Protein AF-A0A662G724-F1 (afdb_monomer)

Solvent-accessible surface area (backbone atoms only — not comparable to full-atom values): 5699 Å² total; per-resid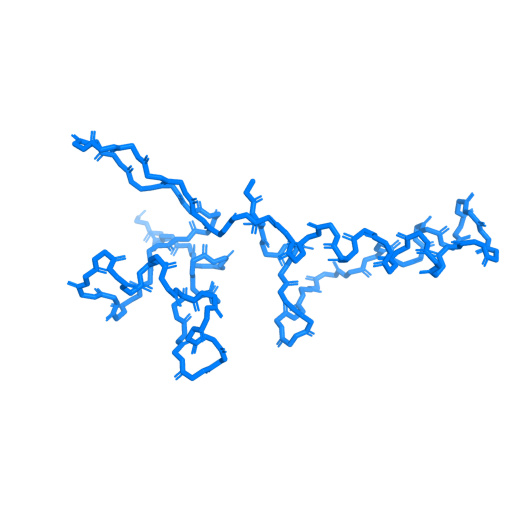ue (Å²): 113,31,37,42,92,45,42,58,90,91,50,76,59,83,90,70,60,61,65,60,54,33,35,77,72,49,46,92,51,20,63,62,52,51,53,53,50,49,58,52,35,77,70,40,47,63,61,47,77,45,88,98,75,52,77,48,53,58,37,25,79,39,89,81,61,86,49,71,62,48,63,77,41,13,70,82,41,45,86,83,41,66,40,40,60,27,23,29,64,29,73,80,80,90,130

Structure (mmCIF, N/CA/C/O backbone):
data_AF-A0A662G724-F1
#
_entry.id   AF-A0A662G724-F1
#
loop_
_atom_site.group_PDB
_atom_site.id
_atom_site.type_symbol
_atom_site.label_atom_id
_atom_site.label_alt_id
_atom_site.label_comp_id
_atom_site.label_asym_id
_atom_site.label_entity_id
_atom_site.label_seq_id
_atom_site.pdbx_PDB_ins_code
_atom_site.Cartn_x
_atom_site.Cartn_y
_atom_site.Cartn_z
_atom_site.occupancy
_atom_site.B_iso_or_equiv
_atom_site.auth_seq_id
_atom_site.auth_comp_id
_atom_site.auth_asym_id
_atom_site.auth_atom_id
_atom_site.pdbx_PDB_model_num
ATOM 1 N N . MET A 1 1 ? 5.930 -8.781 4.015 1.00 91.25 1 MET A N 1
ATOM 2 C CA . MET A 1 1 ? 4.628 -8.085 4.085 1.00 91.25 1 MET A CA 1
ATOM 3 C C . MET A 1 1 ? 4.731 -6.819 3.261 1.00 91.25 1 MET A C 1
ATOM 5 O O . MET A 1 1 ? 5.851 -6.359 3.072 1.00 91.25 1 MET A O 1
ATOM 9 N N . ARG A 1 2 ? 3.614 -6.318 2.741 1.00 95.25 2 ARG A N 1
ATOM 10 C CA . ARG A 1 2 ? 3.538 -5.096 1.935 1.00 95.25 2 ARG A CA 1
ATOM 11 C C . ARG A 1 2 ? 3.766 -3.870 2.827 1.00 95.25 2 ARG A C 1
ATOM 13 O O . ARG A 1 2 ? 3.140 -3.790 3.882 1.00 95.25 2 ARG A O 1
ATOM 20 N N . GLY A 1 3 ? 4.667 -2.971 2.433 1.00 96.56 3 GLY A N 1
ATOM 21 C CA . GLY A 1 3 ? 4.824 -1.650 3.045 1.00 96.56 3 GLY A CA 1
ATOM 22 C C . GLY A 1 3 ? 4.152 -0.552 2.227 1.00 96.56 3 GLY A C 1
ATOM 23 O O . GLY A 1 3 ? 3.602 -0.819 1.156 1.00 96.56 3 GLY A O 1
ATOM 24 N N . ASN A 1 4 ? 4.196 0.693 2.705 1.00 96.56 4 ASN A N 1
ATOM 25 C CA . ASN A 1 4 ? 3.701 1.843 1.937 1.00 96.56 4 ASN A CA 1
ATOM 26 C C . ASN A 1 4 ? 4.498 2.075 0.642 1.00 96.56 4 ASN A C 1
ATOM 28 O O . ASN A 1 4 ? 3.916 2.458 -0.370 1.00 96.56 4 ASN A O 1
ATOM 32 N N . HIS A 1 5 ? 5.799 1.770 0.641 1.00 95.94 5 HIS A N 1
ATOM 33 C CA . HIS A 1 5 ? 6.653 1.823 -0.552 1.00 95.94 5 HIS A CA 1
ATOM 34 C C . HIS A 1 5 ? 6.346 0.719 -1.589 1.00 95.94 5 HIS A C 1
ATOM 36 O O . HIS A 1 5 ? 6.771 0.796 -2.740 1.00 95.94 5 HIS A O 1
ATOM 42 N N . GLU A 1 6 ? 5.567 -0.294 -1.213 1.00 96.00 6 GLU A N 1
ATOM 43 C CA . GLU A 1 6 ? 5.089 -1.365 -2.094 1.00 96.00 6 GLU A CA 1
ATOM 44 C C . GLU A 1 6 ? 3.565 -1.301 -2.291 1.00 96.00 6 GLU A C 1
ATOM 46 O O . GLU A 1 6 ? 2.952 -2.278 -2.726 1.00 96.00 6 GLU A O 1
ATOM 51 N N . GLY A 1 7 ? 2.935 -0.173 -1.941 1.00 91.75 7 GLY A N 1
ATOM 52 C CA . GLY A 1 7 ? 1.486 0.033 -1.958 1.00 91.75 7 GLY A CA 1
ATOM 53 C C . GLY A 1 7 ? 0.828 -0.133 -3.339 1.00 91.75 7 GLY A C 1
ATOM 54 O O . GLY A 1 7 ? 1.511 -0.252 -4.363 1.00 91.75 7 GLY A O 1
ATOM 55 N N . PRO A 1 8 ? -0.514 -0.194 -3.391 1.00 92.69 8 PRO A N 1
ATOM 56 C CA . PRO A 1 8 ? -1.240 -0.270 -4.654 1.00 92.69 8 PRO A CA 1
ATOM 57 C C . PRO A 1 8 ? -1.030 1.003 -5.487 1.00 92.69 8 PRO A C 1
ATOM 59 O O . PRO A 1 8 ? -0.654 2.057 -4.977 1.00 92.69 8 PRO A O 1
ATOM 62 N N . ARG A 1 9 ? -1.255 0.912 -6.804 1.00 90.56 9 ARG A N 1
ATOM 63 C CA . ARG A 1 9 ? -0.917 1.994 -7.754 1.00 90.56 9 ARG A CA 1
ATOM 64 C C . ARG A 1 9 ? -1.662 3.306 -7.495 1.00 90.56 9 ARG A C 1
ATOM 66 O O . ARG A 1 9 ? -1.190 4.355 -7.919 1.00 90.56 9 ARG A O 1
ATOM 73 N N . ASP A 1 10 ? -2.814 3.238 -6.842 1.00 94.00 10 ASP A N 1
ATOM 74 C CA . ASP A 1 10 ? -3.645 4.375 -6.451 1.00 94.00 10 ASP A CA 1
ATOM 75 C C . ASP A 1 10 ? -3.292 4.947 -5.063 1.00 94.00 10 ASP A C 1
ATOM 77 O O . ASP A 1 10 ? -3.832 5.983 -4.683 1.00 94.00 10 ASP A O 1
ATOM 81 N N . LEU A 1 11 ? -2.339 4.334 -4.348 1.00 91.56 11 LEU A N 1
ATOM 82 C CA . LEU A 1 11 ? -1.717 4.850 -3.124 1.00 91.56 11 LEU A CA 1
ATOM 83 C C . LEU A 1 11 ? -0.207 5.073 -3.336 1.00 91.56 11 LEU A C 1
ATOM 85 O O . LEU A 1 11 ? 0.616 4.357 -2.758 1.00 91.56 11 LEU A O 1
ATOM 89 N N . PRO A 1 12 ? 0.189 6.045 -4.182 1.00 89.19 12 PRO A N 1
ATOM 90 C CA . PRO A 1 12 ? 1.595 6.320 -4.429 1.00 89.19 12 PRO A CA 1
ATOM 91 C C . PRO A 1 12 ? 2.273 6.893 -3.180 1.00 89.19 12 PRO A C 1
ATOM 93 O O . PRO A 1 12 ? 1.673 7.637 -2.405 1.00 89.19 12 PRO A O 1
ATOM 96 N N . PHE A 1 13 ? 3.560 6.600 -3.033 1.00 91.50 13 PHE A N 1
ATOM 97 C CA . PHE A 1 13 ? 4.430 7.234 -2.050 1.00 91.50 13 PHE A CA 1
ATOM 98 C C . PHE A 1 13 ? 5.398 8.185 -2.750 1.00 91.50 13 PHE A C 1
ATOM 100 O O . PHE A 1 13 ? 5.715 8.011 -3.929 1.00 91.50 13 PHE A O 1
ATOM 107 N N . TYR A 1 14 ? 5.893 9.177 -2.013 1.00 89.56 14 TYR A N 1
ATOM 108 C CA . TYR A 1 14 ? 6.890 10.110 -2.520 1.00 89.56 14 TYR A CA 1
ATOM 109 C C . TYR A 1 14 ? 7.975 10.390 -1.476 1.00 89.56 14 TYR A C 1
ATOM 111 O O . TYR A 1 14 ? 7.647 10.537 -0.298 1.00 89.56 14 TYR A O 1
ATOM 119 N N . PRO A 1 15 ? 9.245 10.520 -1.904 1.00 92.06 15 PRO A N 1
ATOM 120 C CA . PRO A 1 15 ? 9.730 10.374 -3.284 1.00 92.06 15 PRO A CA 1
ATOM 121 C C . PRO A 1 15 ? 9.776 8.907 -3.756 1.00 92.06 15 PRO A C 1
ATOM 123 O O . PRO A 1 15 ? 10.062 8.001 -2.976 1.00 92.06 15 PRO A O 1
ATOM 126 N N . TRP A 1 16 ? 9.515 8.678 -5.048 1.00 92.50 16 TRP A N 1
ATOM 127 C CA . TRP A 1 16 ? 9.578 7.356 -5.682 1.00 92.50 16 TRP A CA 1
ATOM 128 C C . TRP A 1 16 ? 10.677 7.311 -6.748 1.00 92.50 16 TRP A C 1
ATOM 130 O O . TRP A 1 16 ? 10.414 7.352 -7.947 1.00 92.50 16 TRP A O 1
ATOM 140 N N . ASP A 1 17 ? 11.927 7.222 -6.295 1.00 95.38 17 ASP A N 1
ATOM 141 C CA . ASP A 1 17 ? 13.108 7.274 -7.172 1.00 95.38 17 ASP A CA 1
ATOM 142 C C . ASP A 1 17 ? 13.424 5.937 -7.862 1.00 95.38 17 ASP A C 1
ATOM 144 O O . ASP A 1 17 ? 14.294 5.867 -8.733 1.00 95.38 17 ASP A O 1
ATOM 148 N N . LEU A 1 18 ? 12.727 4.861 -7.486 1.00 94.88 18 LEU A N 1
ATOM 149 C CA . LEU A 1 18 ? 12.991 3.506 -7.973 1.00 94.88 18 LEU A CA 1
ATOM 150 C C . LEU A 1 18 ? 12.982 3.379 -9.510 1.00 94.88 18 LEU A C 1
ATOM 152 O O . LEU A 1 18 ? 13.875 2.708 -10.027 1.00 94.88 18 LEU A O 1
ATOM 156 N N . PRO A 1 19 ? 12.062 4.021 -10.266 1.00 95.06 19 PRO A N 1
ATOM 157 C CA . PRO A 1 19 ? 12.102 3.985 -11.728 1.00 95.06 19 PRO A CA 1
ATOM 158 C C . PRO A 1 19 ? 13.409 4.548 -12.280 1.00 95.06 19 PRO A C 1
ATOM 160 O O . PRO A 1 19 ? 14.058 3.901 -13.095 1.00 95.06 19 PRO A O 1
ATOM 163 N N . TRP A 1 20 ? 13.852 5.694 -11.758 1.00 96.69 20 TRP A N 1
ATOM 164 C CA . TRP A 1 20 ? 15.099 6.342 -12.167 1.00 96.69 20 TRP A CA 1
ATOM 165 C C . TRP A 1 20 ? 16.322 5.481 -11.834 1.00 96.69 20 TRP A C 1
ATOM 167 O O . TRP A 1 20 ? 17.244 5.344 -12.638 1.00 96.69 20 TRP A O 1
ATOM 177 N N . GLN A 1 21 ? 16.322 4.847 -10.658 1.00 96.75 21 GLN A N 1
ATOM 178 C CA . GLN A 1 21 ? 17.375 3.911 -10.259 1.00 96.75 21 GLN A CA 1
ATOM 179 C C . GLN A 1 21 ? 17.413 2.671 -11.164 1.00 96.75 21 GLN A C 1
ATOM 181 O O . GLN A 1 21 ? 18.494 2.165 -11.478 1.00 96.75 21 GLN A O 1
ATOM 186 N N . PHE A 1 22 ? 16.251 2.175 -11.595 1.00 97.62 22 PHE A N 1
ATOM 187 C CA . PHE A 1 22 ? 16.159 1.035 -12.503 1.00 97.62 22 PHE A CA 1
ATOM 188 C C . PHE A 1 22 ? 16.600 1.406 -13.914 1.00 97.62 22 PHE A C 1
ATOM 190 O O . PHE A 1 22 ? 17.379 0.660 -14.500 1.00 97.62 22 PHE A O 1
ATOM 197 N N . GLU A 1 23 ? 16.188 2.561 -14.434 1.00 98.12 23 GLU A N 1
ATOM 198 C CA . GLU A 1 23 ? 16.657 3.081 -15.722 1.00 98.12 23 GLU A CA 1
ATOM 199 C C . GLU A 1 23 ? 18.181 3.223 -15.740 1.00 98.12 23 GLU A C 1
ATOM 201 O O . GLU A 1 23 ? 18.840 2.703 -16.643 1.00 98.12 23 GLU A O 1
ATOM 206 N N . ALA A 1 24 ? 18.762 3.827 -14.698 1.00 98.12 24 ALA A N 1
ATOM 207 C CA . ALA A 1 24 ? 20.208 4.003 -14.583 1.00 98.12 24 ALA A CA 1
ATOM 208 C C . ALA A 1 24 ? 20.983 2.672 -14.543 1.00 98.12 24 ALA A C 1
ATOM 210 O O . ALA A 1 24 ? 22.127 2.607 -14.993 1.00 98.12 24 ALA A O 1
ATOM 211 N N . ARG A 1 25 ? 20.380 1.605 -14.002 1.00 98.00 25 ARG A N 1
ATOM 212 C CA . ARG A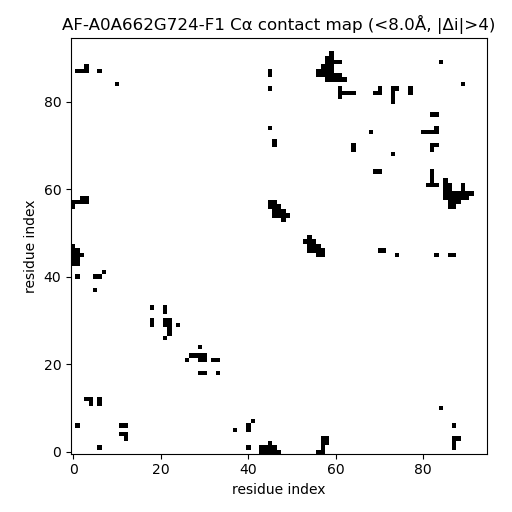 1 25 ? 21.037 0.302 -13.817 1.00 98.00 25 ARG A CA 1
ATOM 213 C C . ARG A 1 25 ? 20.784 -0.691 -14.951 1.00 98.00 25 ARG A C 1
ATOM 215 O O . ARG A 1 25 ? 21.668 -1.490 -15.256 1.00 98.00 25 ARG A O 1
ATOM 222 N N . PHE A 1 26 ? 19.589 -0.683 -15.531 1.00 97.81 26 PHE A N 1
ATOM 223 C CA . PHE A 1 26 ? 19.104 -1.715 -16.453 1.00 97.81 26 PHE A CA 1
ATOM 224 C C . PHE A 1 26 ? 18.758 -1.175 -17.850 1.00 97.81 26 PHE A C 1
ATOM 226 O O . PHE A 1 26 ? 18.481 -1.967 -18.753 1.00 97.81 26 PHE A O 1
ATOM 233 N N . GLY A 1 27 ? 18.797 0.146 -18.059 1.00 97.50 27 GLY A N 1
ATOM 234 C CA . GLY A 1 27 ? 18.529 0.775 -19.352 1.00 97.50 27 GLY A CA 1
ATOM 235 C C . GLY A 1 27 ? 17.165 0.373 -19.914 1.00 97.50 27 GLY A C 1
ATOM 236 O O . GLY A 1 27 ? 16.158 0.431 -19.215 1.00 97.50 27 GLY A O 1
ATOM 237 N N . ALA A 1 28 ? 17.137 -0.095 -21.165 1.00 96.69 28 ALA A N 1
ATOM 238 C CA . ALA A 1 28 ? 15.905 -0.491 -21.855 1.00 96.69 28 ALA A CA 1
ATOM 239 C C . ALA A 1 28 ? 15.107 -1.614 -21.155 1.00 96.69 28 ALA A C 1
ATOM 241 O O . ALA A 1 28 ? 13.917 -1.750 -21.409 1.00 96.69 28 ALA A O 1
ATOM 242 N N . GLY A 1 29 ? 15.733 -2.408 -20.275 1.00 97.56 29 GLY A N 1
ATOM 243 C CA . GLY A 1 29 ? 15.043 -3.454 -19.507 1.00 97.56 29 GLY A CA 1
ATOM 244 C C . GLY A 1 29 ? 14.362 -2.958 -18.225 1.00 97.56 29 GLY A C 1
ATOM 245 O O . GLY A 1 29 ? 13.660 -3.726 -17.572 1.00 97.56 29 GLY A O 1
ATOM 246 N N . ALA A 1 30 ? 14.571 -1.700 -17.832 1.00 98.12 30 ALA A N 1
ATOM 247 C CA . ALA A 1 30 ? 14.114 -1.168 -16.549 1.00 98.12 30 ALA A CA 1
ATOM 248 C C . ALA A 1 30 ? 12.595 -1.255 -16.357 1.00 98.12 30 ALA A C 1
ATOM 250 O O . ALA A 1 30 ? 12.139 -1.656 -15.287 1.00 98.12 30 ALA A O 1
ATOM 251 N N . GLU A 1 31 ? 11.823 -0.915 -17.390 1.00 97.19 31 GLU A N 1
ATOM 252 C CA . GLU A 1 31 ? 10.360 -0.909 -17.337 1.00 97.19 31 GLU A CA 1
ATOM 253 C C . GLU A 1 31 ? 9.792 -2.316 -17.102 1.00 97.19 31 GLU A C 1
ATOM 255 O O . GLU A 1 31 ? 8.949 -2.505 -16.225 1.00 97.19 31 GLU A O 1
ATOM 260 N N . GLU A 1 32 ? 10.303 -3.323 -17.817 1.00 98.12 32 GLU A N 1
ATOM 261 C CA . GLU A 1 32 ? 9.871 -4.716 -17.661 1.00 98.12 32 GLU A CA 1
ATOM 262 C C . GLU A 1 32 ? 10.160 -5.242 -16.248 1.00 98.12 32 GLU A C 1
ATOM 264 O O . GLU A 1 32 ? 9.299 -5.870 -15.624 1.00 98.12 32 GLU A O 1
ATOM 269 N N . ILE A 1 33 ? 11.351 -4.944 -15.718 1.00 98.00 33 ILE A N 1
ATOM 270 C CA . ILE A 1 33 ? 11.752 -5.341 -14.363 1.00 98.00 33 ILE A CA 1
ATOM 271 C C . ILE A 1 33 ? 10.884 -4.627 -13.321 1.00 98.00 33 ILE A C 1
ATOM 273 O O . ILE A 1 33 ? 10.424 -5.261 -12.371 1.00 98.00 33 ILE A O 1
ATOM 277 N N . LEU A 1 34 ? 10.632 -3.326 -13.490 1.00 96.50 34 LEU A N 1
ATOM 278 C CA . LEU A 1 34 ? 9.800 -2.543 -12.577 1.00 96.50 34 LEU A CA 1
ATOM 279 C C . LEU A 1 34 ? 8.359 -3.059 -12.547 1.00 96.50 34 LEU A C 1
ATOM 281 O O . LEU A 1 34 ? 7.747 -3.163 -11.485 1.00 96.50 34 LEU A O 1
ATOM 285 N N . GLU A 1 35 ? 7.817 -3.414 -13.706 1.00 96.56 35 GLU A N 1
ATOM 286 C CA . GLU A 1 35 ? 6.474 -3.965 -13.818 1.00 96.56 35 GLU A CA 1
ATOM 287 C C . GLU A 1 35 ? 6.396 -5.388 -13.234 1.00 96.56 35 GLU A C 1
ATOM 289 O O . GLU A 1 35 ? 5.432 -5.727 -12.545 1.00 96.56 35 GLU A O 1
ATOM 294 N N . ALA A 1 36 ? 7.435 -6.212 -13.408 1.00 97.56 36 ALA A N 1
ATOM 295 C CA . ALA A 1 36 ? 7.540 -7.504 -12.727 1.00 97.56 36 ALA A CA 1
ATOM 296 C C . ALA A 1 36 ? 7.618 -7.355 -11.200 1.00 97.56 36 ALA A C 1
ATOM 298 O O . ALA A 1 36 ? 6.971 -8.111 -10.474 1.00 97.56 36 ALA A O 1
ATOM 299 N N . LEU A 1 37 ? 8.361 -6.359 -10.714 1.00 96.56 37 LEU A N 1
ATOM 300 C CA . LEU A 1 37 ? 8.470 -6.048 -9.294 1.00 96.56 37 LEU A CA 1
ATOM 301 C C . LEU A 1 37 ? 7.129 -5.586 -8.706 1.00 96.56 37 LEU A C 1
ATOM 303 O O . LEU A 1 37 ? 6.749 -6.031 -7.629 1.00 96.56 37 LEU A O 1
ATOM 307 N N . ARG A 1 38 ? 6.364 -4.770 -9.434 1.00 94.88 38 ARG A N 1
ATOM 308 C CA . ARG A 1 38 ? 5.013 -4.365 -9.015 1.00 94.88 38 ARG A CA 1
ATOM 309 C C . ARG A 1 38 ? 4.053 -5.544 -8.908 1.00 94.88 38 ARG A C 1
ATOM 311 O O . ARG A 1 38 ? 3.355 -5.662 -7.909 1.00 94.88 38 ARG A O 1
ATOM 318 N N . ARG A 1 39 ? 4.077 -6.467 -9.876 1.00 96.50 39 ARG A N 1
ATOM 319 C CA . ARG A 1 39 ? 3.297 -7.714 -9.781 1.00 96.50 39 ARG A CA 1
ATOM 320 C C . ARG A 1 39 ? 3.700 -8.564 -8.575 1.00 96.50 39 ARG A C 1
ATOM 322 O O . ARG A 1 39 ? 2.850 -9.223 -7.987 1.00 96.50 39 ARG A O 1
ATOM 329 N N . LEU A 1 40 ? 4.983 -8.558 -8.202 1.00 96.44 40 LEU A N 1
ATOM 330 C CA . LEU A 1 40 ? 5.434 -9.202 -6.969 1.00 96.44 40 LEU A CA 1
ATOM 331 C C . LEU A 1 40 ? 4.830 -8.509 -5.738 1.00 96.44 40 LEU A C 1
ATOM 333 O O . LEU A 1 40 ? 4.338 -9.200 -4.849 1.00 96.44 40 LEU A O 1
ATOM 337 N N . TRP A 1 41 ? 4.821 -7.177 -5.687 1.00 95.81 41 TRP A N 1
ATOM 338 C CA . TRP A 1 41 ? 4.220 -6.421 -4.582 1.00 95.81 41 TRP A CA 1
ATOM 339 C C . TRP A 1 41 ? 2.724 -6.688 -4.417 1.00 95.81 41 TRP A C 1
ATOM 341 O O . TRP A 1 41 ? 2.264 -6.855 -3.290 1.00 95.81 41 TRP A O 1
ATOM 351 N N . ASP A 1 42 ? 1.992 -6.834 -5.522 1.00 93.38 42 ASP A N 1
ATOM 352 C CA . ASP A 1 42 ? 0.567 -7.194 -5.512 1.00 93.38 42 ASP A CA 1
ATOM 353 C C . ASP A 1 42 ? 0.302 -8.596 -4.925 1.00 93.38 42 ASP A C 1
ATOM 355 O O . ASP A 1 42 ? -0.822 -8.907 -4.546 1.00 93.38 42 ASP A O 1
ATOM 359 N N . SER A 1 43 ? 1.331 -9.444 -4.800 1.00 94.75 43 SER A N 1
ATOM 360 C CA . SER A 1 43 ? 1.238 -10.754 -4.136 1.00 94.75 43 SER A CA 1
ATOM 361 C C . SER A 1 43 ? 1.630 -10.738 -2.651 1.00 94.75 43 SER A C 1
ATOM 363 O O . SER A 1 43 ? 1.554 -11.767 -1.976 1.00 94.75 43 SER A O 1
ATOM 365 N N . MET A 1 44 ? 2.082 -9.598 -2.118 1.00 96.19 44 MET A N 1
ATOM 366 C CA . MET A 1 44 ? 2.518 -9.487 -0.727 1.00 96.19 44 MET A CA 1
ATOM 367 C C . MET A 1 44 ? 1.332 -9.254 0.212 1.00 96.19 44 MET A C 1
ATOM 369 O O . MET A 1 44 ? 0.553 -8.326 0.032 1.00 96.19 44 MET A O 1
ATOM 373 N N . TYR A 1 45 ? 1.256 -10.034 1.292 1.00 96.50 45 TYR A N 1
ATOM 374 C CA . TYR A 1 45 ? 0.258 -9.828 2.346 1.00 96.50 45 TYR A CA 1
ATOM 375 C C . TYR A 1 45 ? 0.420 -8.471 3.047 1.00 96.50 45 TYR A C 1
ATOM 377 O O . TYR A 1 45 ? 1.542 -8.090 3.402 1.00 96.50 45 TYR A O 1
ATOM 385 N N . HIS A 1 46 ? -0.697 -7.790 3.312 1.00 96.50 46 HIS A N 1
ATOM 386 C CA . HIS A 1 46 ? -0.776 -6.507 4.030 1.00 96.50 46 HIS A CA 1
ATOM 387 C C . HIS A 1 46 ? -0.748 -6.644 5.560 1.00 96.50 46 HIS A C 1
ATOM 389 O O . HIS A 1 46 ? -0.573 -5.650 6.261 1.00 96.50 46 HIS A O 1
ATOM 395 N N . MET A 1 47 ? -0.886 -7.860 6.094 1.00 96.44 47 MET A N 1
ATOM 396 C CA . MET A 1 47 ? -0.807 -8.126 7.532 1.00 96.44 47 MET A CA 1
ATOM 397 C C . MET A 1 47 ? -0.268 -9.522 7.854 1.00 96.44 47 MET A C 1
ATOM 399 O O . MET A 1 47 ? -0.295 -10.427 7.019 1.00 96.44 47 MET A O 1
ATOM 403 N N . SER A 1 48 ? 0.165 -9.706 9.101 1.00 96.19 48 SER A N 1
ATOM 404 C CA . SER A 1 48 ? 0.445 -11.009 9.709 1.00 96.19 48 SER A CA 1
ATOM 405 C C . SER A 1 48 ? -0.289 -11.122 11.040 1.00 96.19 48 SER A C 1
ATOM 407 O O . SER A 1 48 ? -0.337 -10.168 11.816 1.00 96.19 48 SER A O 1
ATOM 409 N N . LEU A 1 49 ? -0.864 -12.293 11.302 1.00 95.44 49 LEU A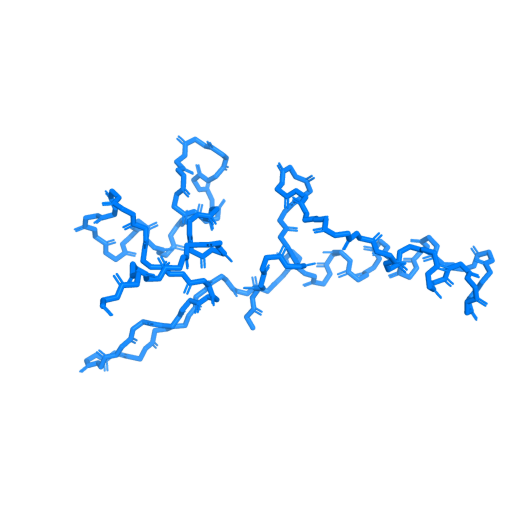 N 1
ATOM 410 C CA . LEU A 1 49 ? -1.593 -12.597 12.527 1.00 95.44 49 LEU A CA 1
ATOM 411 C C . LEU A 1 49 ? -0.837 -13.668 13.310 1.00 95.44 49 LEU A C 1
ATOM 413 O O . LEU A 1 49 ? -0.625 -14.770 12.807 1.00 95.44 49 LEU A O 1
ATOM 417 N N . MET A 1 50 ? -0.499 -13.367 14.562 1.00 95.19 50 MET A N 1
ATOM 418 C CA . MET A 1 50 ? -0.089 -14.360 15.548 1.00 95.19 50 MET A CA 1
ATOM 419 C C . MET A 1 50 ? -1.284 -14.660 16.464 1.00 95.19 50 MET A C 1
ATOM 421 O O . MET A 1 50 ? -1.601 -13.840 17.333 1.00 95.19 50 MET A O 1
ATOM 425 N N . PRO A 1 51 ? -1.977 -15.805 16.287 1.00 92.94 51 PRO A N 1
ATOM 426 C CA . PRO A 1 51 ? -3.175 -16.118 17.059 1.00 92.94 51 PRO A CA 1
ATOM 427 C C . PRO A 1 51 ? -2.917 -16.068 18.566 1.00 92.94 51 PRO A C 1
ATOM 429 O O . PRO A 1 51 ? -1.952 -16.648 19.060 1.00 92.94 51 PRO A O 1
ATOM 432 N N . GLY A 1 52 ? -3.785 -15.365 19.296 1.00 93.75 52 GLY A N 1
ATOM 433 C CA . GLY A 1 52 ? -3.659 -15.187 20.745 1.00 93.75 52 GLY A CA 1
ATOM 434 C C . GLY A 1 52 ? -2.567 -14.206 21.187 1.00 93.75 52 GLY A C 1
ATOM 435 O O . GLY A 1 52 ? -2.308 -14.115 22.383 1.00 93.75 52 GLY A O 1
ATOM 436 N N . SER A 1 53 ? -1.929 -13.485 20.259 1.00 95.06 53 SER A N 1
ATOM 437 C CA . SER A 1 53 ? -0.882 -12.515 20.582 1.00 95.06 53 SER A CA 1
ATOM 438 C C . SER A 1 53 ? -1.104 -11.174 19.879 1.00 95.06 53 SER A C 1
ATOM 440 O O . SER A 1 53 ? -1.807 -10.326 20.422 1.00 95.06 53 SER A O 1
ATOM 442 N N . PHE A 1 54 ? -0.546 -10.968 18.685 1.00 93.62 54 PHE A N 1
ATOM 443 C CA . P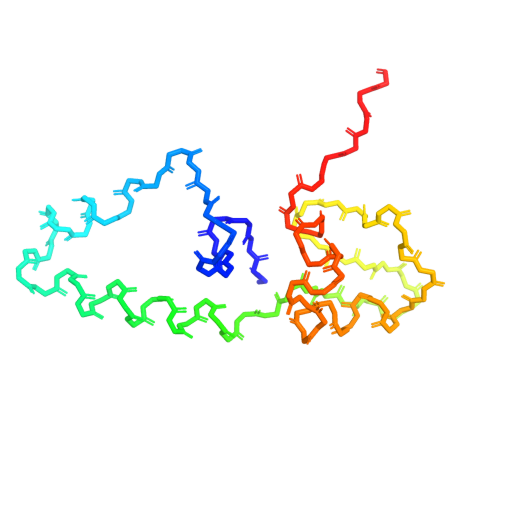HE A 1 54 ? -0.559 -9.671 18.011 1.00 93.62 54 PHE A CA 1
ATOM 444 C C . PHE A 1 54 ? -0.912 -9.772 16.527 1.00 93.62 54 PHE A C 1
ATOM 446 O O . PHE A 1 54 ? -0.765 -10.814 15.884 1.00 93.62 54 PHE A O 1
ATOM 453 N N . VAL A 1 55 ? -1.345 -8.635 15.990 1.00 95.25 55 VAL A N 1
ATOM 454 C CA . VAL A 1 55 ? -1.412 -8.364 14.557 1.00 95.25 55 VAL A CA 1
ATOM 455 C C . VAL A 1 55 ? -0.256 -7.440 14.207 1.00 95.25 55 VAL A C 1
ATOM 457 O O . VAL A 1 55 ? -0.028 -6.449 14.896 1.00 95.25 55 VAL A O 1
ATOM 460 N N . ALA A 1 56 ? 0.473 -7.774 13.147 1.00 96.62 56 ALA A N 1
ATOM 461 C CA . ALA A 1 56 ? 1.526 -6.937 12.598 1.00 96.62 56 ALA A CA 1
ATOM 462 C C . ALA A 1 56 ? 1.077 -6.349 11.257 1.00 96.62 56 ALA A C 1
ATOM 464 O O . ALA A 1 56 ? 0.662 -7.082 10.355 1.00 96.62 56 ALA A O 1
ATOM 465 N N . VAL A 1 57 ? 1.205 -5.032 11.142 1.00 97.44 57 VAL A N 1
ATOM 466 C CA . VAL A 1 57 ? 1.002 -4.228 9.930 1.00 97.44 57 VAL A CA 1
ATOM 467 C C . VAL A 1 57 ? 2.234 -3.351 9.722 1.00 97.44 57 VAL A C 1
ATOM 469 O O . VAL A 1 57 ? 3.094 -3.296 10.600 1.00 97.44 57 VAL A O 1
ATOM 472 N N . HIS A 1 58 ? 2.364 -2.727 8.553 1.00 97.62 58 HIS A N 1
ATOM 473 C CA . HIS A 1 58 ? 3.546 -1.921 8.251 1.00 97.62 58 HIS A CA 1
ATOM 474 C C . HIS A 1 58 ? 3.541 -0.570 8.973 1.00 97.62 58 HIS A C 1
ATOM 476 O O . HIS A 1 58 ? 4.521 -0.248 9.635 1.00 97.62 58 HIS A O 1
ATOM 482 N N . GLY A 1 59 ? 2.451 0.188 8.833 1.00 96.75 59 GLY A N 1
ATOM 483 C CA . GLY A 1 59 ? 2.254 1.465 9.510 1.00 96.75 59 GLY A CA 1
ATOM 484 C C . GLY A 1 59 ? 1.605 1.245 10.869 1.00 96.75 59 GLY A C 1
ATOM 485 O O . GLY A 1 59 ? 2.265 0.898 11.848 1.00 96.75 59 GLY A O 1
ATOM 486 N N . GLY A 1 60 ? 0.281 1.392 10.923 1.00 95.94 60 GLY A N 1
ATOM 487 C CA . GLY A 1 60 ? -0.428 1.480 12.193 1.00 95.94 60 GLY A CA 1
ATOM 488 C C . GLY A 1 60 ? -1.849 0.945 12.146 1.00 95.94 60 GLY A C 1
ATOM 489 O O . GLY A 1 60 ? -2.333 0.438 11.135 1.00 95.94 60 GLY A O 1
ATOM 490 N N . ALA A 1 61 ? -2.524 1.027 13.288 1.00 95.06 61 ALA A N 1
ATOM 491 C CA . ALA A 1 61 ? -3.890 0.544 13.401 1.00 95.06 61 ALA A CA 1
ATOM 492 C C . ALA A 1 61 ? -4.849 1.418 12.565 1.00 95.06 61 ALA A C 1
ATOM 494 O O . ALA A 1 61 ? -4.783 2.649 12.658 1.00 95.06 61 ALA A O 1
ATOM 495 N N . PRO A 1 62 ? -5.755 0.809 11.782 1.00 97.06 62 PRO A N 1
ATOM 496 C CA . PRO A 1 62 ? -6.833 1.536 11.133 1.00 97.06 62 PRO A CA 1
ATOM 497 C C . PRO A 1 62 ? -7.820 2.077 12.177 1.00 97.06 62 PRO A C 1
ATOM 499 O O . PRO A 1 62 ? -8.239 1.368 13.090 1.00 97.06 62 PRO A O 1
ATOM 502 N N . THR A 1 63 ? -8.193 3.339 12.018 1.00 96.69 63 THR A N 1
ATOM 503 C CA . THR A 1 63 ? -8.973 4.165 12.949 1.00 96.69 63 THR A CA 1
ATOM 504 C C . THR A 1 63 ? -10.408 3.677 13.134 1.00 96.69 63 THR A C 1
ATOM 506 O O . THR A 1 63 ? -10.929 3.713 14.246 1.00 96.69 63 THR A O 1
ATOM 509 N N . GLU A 1 64 ? -11.027 3.165 12.069 1.00 96.69 64 GLU A N 1
ATOM 510 C CA . GLU A 1 64 ? -12.435 2.740 12.066 1.00 96.69 64 GLU A CA 1
ATOM 511 C C . GLU A 1 64 ? -12.635 1.217 12.030 1.00 96.69 64 GLU A C 1
ATOM 513 O O . GLU A 1 64 ? -13.774 0.754 11.942 1.00 96.69 64 GLU A O 1
ATOM 518 N N . ALA A 1 65 ? -11.566 0.415 12.081 1.00 96.56 65 ALA A N 1
ATOM 519 C CA . ALA A 1 65 ? -11.711 -1.040 12.068 1.00 96.56 65 ALA A CA 1
ATOM 520 C C . ALA A 1 65 ? -12.346 -1.540 13.371 1.00 96.56 65 ALA A C 1
ATOM 522 O O . ALA A 1 65 ? -11.941 -1.161 14.471 1.00 96.56 65 ALA A O 1
ATOM 523 N N . ARG A 1 66 ? -13.338 -2.429 13.257 1.00 95.94 66 ARG A N 1
ATOM 524 C CA . ARG A 1 66 ? -14.105 -2.946 14.408 1.00 95.94 66 ARG A CA 1
ATOM 525 C C . ARG A 1 66 ? -13.973 -4.449 14.580 1.00 95.94 66 ARG A C 1
ATOM 527 O O . ARG A 1 66 ? -14.408 -4.994 15.593 1.00 95.94 66 ARG A O 1
ATOM 534 N N . SER A 1 67 ? -13.405 -5.127 13.592 1.00 95.38 67 SER A N 1
ATOM 535 C CA . SER A 1 67 ? -13.317 -6.578 13.545 1.00 95.38 67 SER A CA 1
ATOM 536 C C . SER A 1 67 ? -12.037 -7.043 12.860 1.00 95.38 67 SER A C 1
ATOM 538 O O . SER A 1 67 ? -11.422 -6.305 12.097 1.00 95.38 67 SER A O 1
ATOM 540 N N . MET A 1 68 ? -11.653 -8.301 13.095 1.00 94.94 68 MET A N 1
ATOM 541 C CA . MET A 1 68 ? -10.535 -8.922 12.375 1.00 94.94 68 MET A CA 1
ATOM 542 C C . MET A 1 68 ? -10.789 -8.974 10.860 1.00 94.94 68 MET A C 1
ATOM 544 O O . MET A 1 68 ? -9.848 -8.844 10.085 1.00 94.94 68 MET A O 1
ATOM 548 N N . ASP A 1 69 ? -12.048 -9.106 10.436 1.00 96.25 69 ASP A N 1
ATOM 549 C CA . ASP A 1 69 ? -12.431 -9.119 9.020 1.00 96.25 69 ASP A CA 1
ATOM 550 C C . ASP A 1 69 ? -12.118 -7.787 8.326 1.00 96.25 69 ASP A C 1
ATOM 552 O O . ASP A 1 69 ? -11.747 -7.777 7.153 1.00 96.25 69 ASP A O 1
ATOM 556 N N . ASP A 1 70 ? -12.198 -6.663 9.044 1.00 97.19 70 ASP A N 1
ATOM 557 C CA . ASP A 1 70 ? -11.821 -5.353 8.500 1.00 97.19 70 ASP A CA 1
ATOM 558 C C . ASP A 1 70 ? -10.335 -5.295 8.145 1.00 97.19 70 ASP A C 1
ATOM 560 O O . ASP A 1 70 ? -9.970 -4.687 7.141 1.00 97.19 70 ASP A O 1
ATOM 564 N N . LEU A 1 71 ? -9.495 -5.992 8.916 1.00 96.94 71 LEU A N 1
ATOM 565 C CA . LEU A 1 71 ? -8.070 -6.112 8.644 1.00 96.94 71 LEU A CA 1
ATOM 566 C C . LEU A 1 71 ? -7.815 -7.168 7.565 1.00 96.94 71 LEU A C 1
ATOM 568 O O . LEU A 1 71 ? -7.140 -6.873 6.587 1.00 96.94 71 LEU A O 1
ATOM 572 N N . LEU A 1 72 ? -8.377 -8.377 7.686 1.00 96.25 72 LEU A N 1
ATOM 573 C CA . LEU A 1 72 ? -8.145 -9.485 6.746 1.00 96.25 72 LEU A CA 1
ATOM 574 C C . LEU A 1 72 ? -8.534 -9.127 5.308 1.00 96.25 72 LEU A C 1
ATOM 576 O O . LEU A 1 72 ? -7.807 -9.462 4.374 1.00 96.25 72 LEU A O 1
ATOM 580 N N . TYR A 1 73 ? -9.652 -8.419 5.134 1.00 97.06 73 TYR A N 1
ATOM 581 C CA . TYR A 1 73 ? -10.197 -8.065 3.824 1.00 97.06 73 TYR A CA 1
ATOM 582 C C . TYR A 1 73 ? -9.879 -6.629 3.392 1.00 97.06 73 TYR A C 1
ATOM 584 O O . TYR A 1 73 ? -10.426 -6.186 2.380 1.00 97.06 73 TYR A O 1
ATOM 592 N N . ALA A 1 74 ? -9.000 -5.916 4.108 1.00 97.31 74 ALA A N 1
ATOM 593 C CA . ALA A 1 74 ? -8.656 -4.520 3.832 1.00 97.31 74 ALA A CA 1
ATOM 594 C C . ALA A 1 74 ? -8.275 -4.280 2.361 1.00 97.31 74 ALA A C 1
ATOM 596 O O . ALA A 1 74 ? -8.809 -3.366 1.739 1.00 97.31 74 ALA A O 1
ATOM 597 N N . ASP A 1 75 ? -7.433 -5.143 1.781 1.00 96.31 75 ASP A N 1
ATOM 598 C CA . ASP A 1 75 ? -7.013 -5.039 0.376 1.00 96.31 75 ASP A CA 1
ATOM 599 C C . ASP A 1 75 ? -8.188 -5.198 -0.604 1.00 96.31 75 ASP A C 1
ATOM 601 O O . ASP A 1 75 ? -8.386 -4.380 -1.494 1.00 96.31 75 ASP A O 1
ATOM 605 N N . SER A 1 76 ? -9.066 -6.181 -0.377 1.00 95.88 76 SER A N 1
ATOM 606 C CA . SER A 1 76 ? -10.250 -6.404 -1.228 1.00 95.88 76 SER A CA 1
ATOM 607 C C . SER A 1 76 ? -11.333 -5.323 -1.102 1.00 95.88 76 SER A C 1
ATOM 609 O O . SER A 1 76 ? -12.169 -5.164 -1.992 1.00 95.88 76 SER A O 1
ATOM 611 N N . LYS A 1 77 ? -11.359 -4.612 0.030 1.00 96.69 77 LYS A N 1
ATOM 612 C CA . LYS A 1 77 ? -12.320 -3.543 0.324 1.00 96.69 77 LYS A CA 1
ATOM 613 C C . LYS A 1 77 ? -11.796 -2.171 -0.107 1.00 96.69 77 LYS A C 1
ATOM 615 O O . LYS A 1 77 ? -12.588 -1.233 -0.205 1.00 96.69 77 LYS A O 1
ATOM 620 N N . HIS A 1 78 ? -10.502 -2.045 -0.381 1.00 96.19 78 HIS A N 1
ATOM 621 C CA . HIS A 1 78 ? -9.890 -0.844 -0.937 1.00 96.19 78 HIS A CA 1
ATOM 622 C C . HIS A 1 78 ? -10.375 -0.608 -2.385 1.00 96.19 78 HIS A C 1
ATOM 624 O O . HIS A 1 78 ? -10.559 -1.572 -3.130 1.00 96.19 78 HIS A O 1
ATOM 630 N N . PRO A 1 79 ? -10.630 0.642 -2.820 1.00 95.69 79 PRO A N 1
ATOM 631 C CA . PRO A 1 79 ? -10.539 1.905 -2.078 1.00 95.69 79 PRO A CA 1
ATOM 632 C C . PRO A 1 79 ? -11.848 2.326 -1.384 1.00 95.69 79 PRO A C 1
ATOM 634 O O . PRO A 1 79 ? -11.976 3.465 -0.942 1.00 95.69 79 PRO A O 1
ATOM 637 N N . ARG A 1 80 ? -12.863 1.450 -1.311 1.00 96.88 80 ARG A N 1
ATOM 638 C CA . ARG A 1 80 ? -14.159 1.773 -0.682 1.00 96.88 80 ARG A CA 1
ATOM 639 C C . ARG A 1 80 ? -14.031 1.993 0.831 1.00 96.88 80 ARG A C 1
ATOM 641 O O . ARG A 1 80 ? -14.803 2.765 1.392 1.00 96.88 80 ARG A O 1
ATOM 648 N N . GLU A 1 81 ? -13.094 1.306 1.477 1.00 97.25 81 GLU A N 1
ATOM 649 C CA . GLU A 1 81 ? -12.743 1.461 2.894 1.00 97.25 81 GLU A CA 1
ATOM 650 C C . GLU A 1 81 ? -11.277 1.912 3.015 1.00 97.25 81 GLU A C 1
ATOM 652 O O . GLU A 1 81 ? -10.433 1.488 2.227 1.00 97.25 81 GLU A O 1
ATOM 657 N N . SER A 1 82 ? -10.959 2.755 4.005 1.00 97.00 82 SER A N 1
ATOM 658 C CA . SER A 1 82 ? -9.620 3.346 4.185 1.00 97.00 82 SER A CA 1
ATOM 659 C C . SER A 1 82 ? -8.610 2.424 4.878 1.00 97.00 82 SER A C 1
ATOM 661 O O . SER A 1 82 ? -7.427 2.756 4.964 1.00 97.00 82 SER A O 1
ATOM 663 N N . HIS A 1 83 ? -9.054 1.258 5.360 1.00 98.00 83 HIS A N 1
ATOM 664 C CA . HIS A 1 83 ? -8.265 0.379 6.223 1.00 98.00 83 HIS A CA 1
ATOM 665 C C . HIS A 1 83 ? -6.919 -0.027 5.620 1.00 98.00 83 HIS A C 1
ATOM 667 O O . HIS A 1 83 ? -5.922 0.008 6.332 1.00 98.00 83 HIS A O 1
ATOM 673 N N . LEU A 1 84 ? -6.860 -0.360 4.323 1.00 97.81 84 LEU A N 1
ATOM 674 C CA . LEU A 1 84 ? -5.594 -0.731 3.684 1.00 97.81 84 LEU A CA 1
ATOM 675 C C . LEU A 1 84 ? -4.586 0.421 3.747 1.00 97.81 84 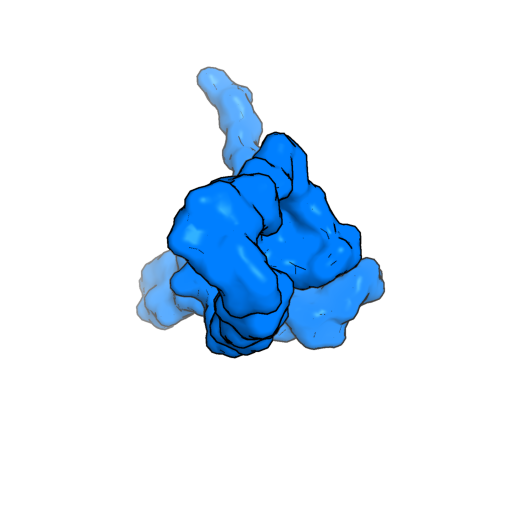LEU A C 1
ATOM 677 O O . LEU A 1 84 ? -3.456 0.217 4.177 1.00 97.81 84 LEU A O 1
ATOM 681 N N . GLY A 1 85 ? -4.997 1.624 3.337 1.00 97.44 85 GLY A N 1
ATOM 682 C CA . GLY A 1 85 ? -4.128 2.799 3.354 1.00 97.44 85 GLY A CA 1
ATOM 683 C C . GLY A 1 85 ? -3.616 3.097 4.761 1.00 97.44 85 GLY A C 1
ATOM 684 O O . GLY A 1 85 ? -2.418 3.244 4.964 1.00 97.44 85 GLY A O 1
ATOM 685 N N . GLU A 1 86 ? -4.501 3.080 5.750 1.00 97.75 86 GLU A N 1
ATOM 686 C CA . GLU A 1 86 ? -4.144 3.316 7.150 1.00 97.75 86 GLU A CA 1
ATOM 687 C C . GLU A 1 86 ? -3.190 2.247 7.711 1.00 97.75 86 GLU A C 1
ATOM 689 O O . GLU A 1 86 ? -2.205 2.580 8.365 1.00 97.75 86 GLU A O 1
ATOM 694 N N . MET A 1 87 ? -3.399 0.968 7.386 1.00 97.94 87 MET A N 1
ATOM 695 C CA . MET A 1 87 ? -2.484 -0.118 7.771 1.00 97.94 87 MET A CA 1
ATOM 696 C C . MET A 1 87 ? -1.084 0.027 7.162 1.00 97.94 87 MET A C 1
ATOM 698 O O . MET A 1 87 ? -0.110 -0.476 7.726 1.00 97.94 87 MET A O 1
ATOM 702 N N . LEU A 1 88 ? -0.970 0.696 6.013 1.00 97.75 88 LEU A N 1
ATOM 703 C CA . LEU A 1 88 ? 0.307 0.973 5.362 1.00 97.75 88 LEU A CA 1
ATOM 704 C C . LEU A 1 88 ? 0.955 2.279 5.852 1.00 97.75 88 LEU A C 1
ATOM 706 O O . LEU A 1 88 ? 2.173 2.369 5.788 1.00 97.75 88 LEU A O 1
ATOM 710 N N . TRP A 1 89 ? 0.189 3.262 6.337 1.00 97.00 89 TRP A N 1
ATOM 711 C CA . TRP A 1 89 ? 0.683 4.636 6.536 1.00 97.00 89 TRP A CA 1
ATOM 712 C C . TRP A 1 89 ? 0.516 5.228 7.935 1.00 97.00 89 TRP A C 1
ATOM 714 O O . TRP A 1 89 ? 1.188 6.209 8.231 1.00 97.00 89 TRP A O 1
ATOM 724 N N . ASN A 1 90 ? -0.384 4.713 8.774 1.00 96.75 90 ASN A N 1
ATOM 725 C CA . ASN A 1 90 ? -0.635 5.336 10.072 1.00 96.75 90 ASN A CA 1
ATOM 726 C C . ASN A 1 90 ? 0.583 5.215 10.987 1.00 96.75 90 ASN A C 1
ATOM 728 O O . ASN A 1 90 ? 1.153 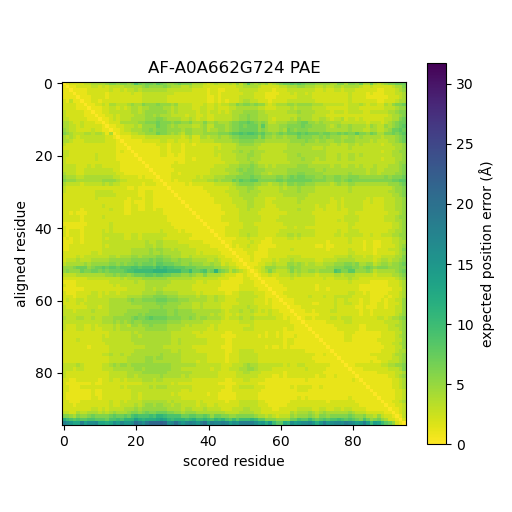4.138 11.130 1.00 96.75 90 ASN A O 1
ATOM 732 N N . ASP A 1 91 ? 0.878 6.295 11.697 1.00 96.12 91 ASP A N 1
ATOM 733 C CA . ASP A 1 91 ? 1.818 6.317 12.809 1.00 96.12 91 ASP A CA 1
ATOM 734 C C . ASP A 1 91 ? 1.056 6.476 14.136 1.00 96.12 91 ASP A C 1
ATOM 736 O O . ASP A 1 91 ? -0.038 7.056 14.165 1.00 96.12 91 ASP A O 1
ATOM 740 N N . PRO 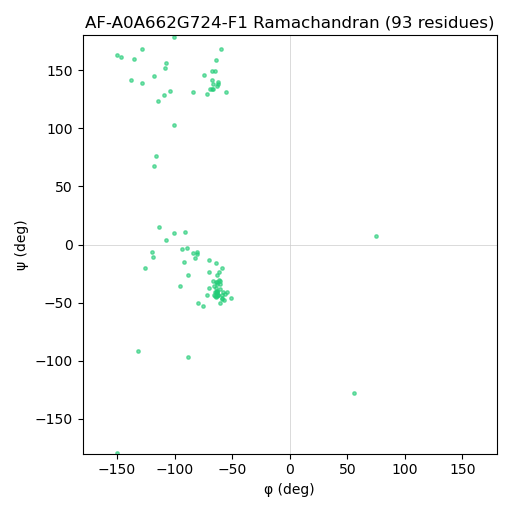A 1 92 ? 1.594 5.971 15.261 1.00 92.94 92 PRO A N 1
ATOM 741 C CA . PRO A 1 92 ? 1.071 6.314 16.576 1.00 92.94 92 PRO A CA 1
ATOM 742 C C . PRO A 1 92 ? 1.272 7.807 16.862 1.00 92.94 92 PRO A C 1
ATOM 744 O 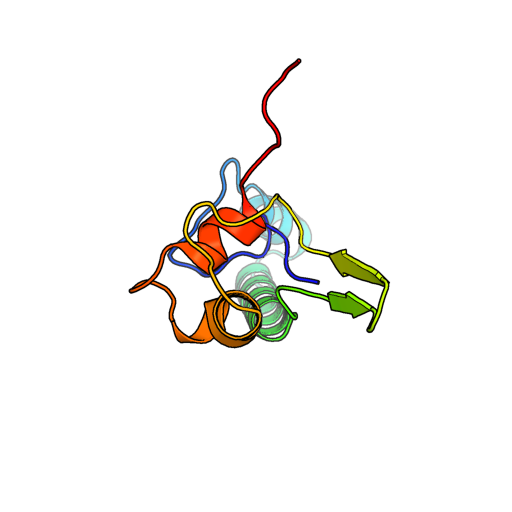O . PRO A 1 92 ? 2.250 8.415 16.433 1.00 92.94 92 PRO A O 1
ATOM 747 N N . THR A 1 93 ? 0.367 8.396 17.642 1.00 91.31 93 THR A N 1
ATOM 748 C CA . THR A 1 93 ? 0.516 9.781 18.098 1.00 91.31 93 THR A CA 1
ATOM 749 C C . THR A 1 93 ? 1.773 9.937 18.959 1.00 91.31 93 THR A C 1
ATOM 751 O O . THR A 1 93 ? 2.053 9.082 19.803 1.00 91.31 93 THR A O 1
ATOM 754 N N . GLU A 1 94 ? 2.498 11.045 18.790 1.00 90.38 94 GLU A N 1
ATOM 755 C CA . GLU A 1 94 ? 3.577 11.432 19.707 1.00 90.38 94 GLU A CA 1
ATOM 756 C C . GLU A 1 94 ? 3.005 11.695 21.116 1.00 90.38 94 GLU A C 1
ATOM 758 O O . GLU A 1 94 ? 1.941 12.307 21.253 1.00 90.38 94 GLU A O 1
ATOM 763 N N . ILE A 1 95 ? 3.692 11.200 22.155 1.00 69.44 95 ILE A N 1
ATOM 764 C CA . ILE A 1 95 ? 3.323 11.337 23.580 1.00 69.44 95 ILE 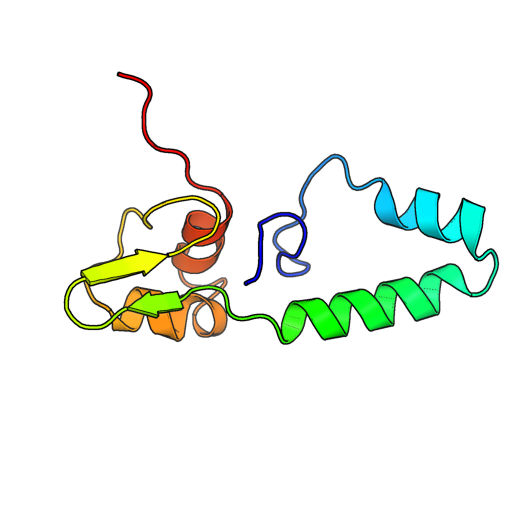A CA 1
ATOM 765 C C . ILE A 1 95 ? 4.304 12.275 24.278 1.00 69.44 95 ILE A C 1
ATOM 767 O O . ILE A 1 95 ? 5.525 12.092 24.070 1.00 69.44 95 ILE A O 1
#

pLDDT: mean 95.44, std 3.4, range [69.44, 98.12]

Sequence (95 aa):
MRGNHEGPRDLPFYPWDLPWQFEARFGAGAEEILEALRRLWDSMYHMSLMPGSFVAVHGGAPTEARSMDDLLYADSKHPRESHLGEMLWNDPTEI

Foldseek 3Di:
DAALLLDDPVSDDPPDCQLVVLCVPPPPCSVVVVVVVNVVSVVDDQWDDDPPPDIDGHADADPPDDDVCCRRCVVVCPPVDCGSVCSRHHHDDDD

Radius of gyration: 15.44 Å; Cα contacts (8 Å, |Δi|>4): 111; chains: 1; bounding box: 35×28×45 Å

Mean predicted aligned error: 3.04 Å

Secondary structure (DSSP, 8-state):
---GGG--TTS--S---HHHHHHHHHGGGHHHHHHHHHHHHTTS-S-EE-TTS-EE-SS---TT--SHHHHHTHHHHTTTSSHHHHHHH--PPP-